Protein 5HWH (pdb70)

Nearest PDB structures (foldseek):
  5hwg-assembly1_A  TM=1.005E+00  e=6.366E-34  Microbacterium hydrocarbonoxydans
  5ha8-assembly1_A-2  TM=1.005E+00  e=7.999E-34  Microbacterium hydrocarbonoxydans
  4h17-assembly1_B  TM=8.742E-01  e=1.151E-13  Pseudomonas putida KT2440
  2a67-assembly1_A  TM=8.941E-01  e=1.783E-12  Enterococcus faecalis V583
  3oqp-assembly1_B  TM=8.527E-01  e=1.999E-12  Paraburkholderia xenovorans LB400

Sequence (175 aa):
PRRTVVLAIDLQAGVTPGCFDEEGVLSRAAALVERARAGGVPVVWVHHDPVGVGTPEWELAAPLHRAEGEPLVRKNYRDSFADTTLRETLDELGATHLVITGAQSDFAVRTTMQRAAAEGYDVTLVSDAHTTVDTEWEGVRISGEQIVAHTNMYFSGLRYPGQEFVIATHDHVAL

InterPro domains:
  IPR000868 Isochorismatase-like domain [PF00857] (7-140)
  IPR036380 Isochorismatase-like superfamily [G3DSA:3.40.50.850] (1-160)
  IPR036380 Isochorismatase-like superfamily [SSF52499] (3-153)
  IPR050272 Isochorismatase-like hydrolase [PTHR43540] (3-139)

Solvent-accessible surface area: 8582 Å² total; per-residue (Å²): 172,130,102,20,0,0,0,1,0,7,1,0,39,40,24,1,79,67,8,80,65,52,150,17,6,10,60,60,0,22,43,0,2,100,89,0,77,96,46,63,17,24,2,0,2,1,3,38,22,79,41,22,82,75,52,100,85,27,92,31,6,84,74,8,135,126,38,184,77,16,41,47,2,118,2,80,132,134,19,0,15,31,137,30,76,0,97,125,23,0,84,92,36,41,13,53,8,0,0,0,0,0,0,38,0,25,74,5,0,136,47,0,3,69,84,0,0,66,66,39,13,28,0,4,0,0,19,35,0,2,1,0,52,104,62,106,204,160,79,103,203,70,35,0,97,101,13,17,60,109,13,28,112,78,0,53,48,24,160,83,131,90,42,89,16,58,54,18,45,31,80,144,7,84,54

B-factor: mean 22.91, std 8.87, range [9.97, 62.48]

Structure (mmCIF, N/CA/C/O backbone):
data_5HWH
#
_entry.id   5HWH
#
_cell.length_a   69.427
_cell.length_b   69.427
_cell.length_c   87.159
_cell.angle_alpha   90.00
_cell.angle_beta   90.00
_cell.angle_gamma   120.00
#
_symmetry.space_group_name_H-M   'P 31 2 1'
#
loop_
_entity.id
_entity.type
_entity.pdbx_description
1 polymer Isochorismatase
2 non-polymer (1~{S},4~{R})-3-azabicyclo[2.2.1]hept-5-en-2-one
3 water water
#
loop_
_atom_site.group_PDB
_atom_site.id
_atom_site.type_symbol
_atom_site.label_atom_id
_atom_site.label_alt_id
_atom_site.label_comp_id
_atom_site.label_asym_id
_atom_site.label_entity_id
_atom_site.label_seq_id
_atom_site.pdbx_PDB_ins_code
_atom_site.Cartn_x
_atom_site.Cartn_y
_atom_site.Cartn_z
_atom_site.occupancy
_atom_site.B_iso_or_equiv
_atom_site.auth_seq_id
_atom_site.auth_comp_id
_atom_site.auth_asym_id
_atom_site.auth_atom_id
_atom_site.pdbx_PDB_model_num
ATOM 1 N N . PRO A 1 13 ? -6.397 13.765 17.190 1.00 61.59 4 PRO A N 1
ATOM 2 C CA . PRO A 1 13 ? -5.766 14.503 18.289 1.00 58.59 4 PRO A CA 1
ATOM 3 C C . PRO A 1 13 ? -4.325 14.888 17.969 1.00 53.23 4 PRO A C 1
ATOM 4 O O . PRO A 1 13 ? -3.483 14.002 17.787 1.00 54.05 4 PRO A O 1
ATOM 8 N N . ARG A 1 14 ? -4.051 16.186 17.899 1.00 47.80 5 ARG A N 1
ATOM 9 C CA . ARG A 1 14 ? -2.702 16.670 17.631 1.00 42.48 5 ARG A CA 1
ATOM 10 C C . ARG A 1 14 ? -1.718 16.254 18.717 1.00 41.51 5 ARG A C 1
ATOM 11 O O . ARG A 1 14 ? -1.939 16.534 19.897 1.00 43.56 5 ARG A O 1
ATOM 19 N N . ARG A 1 15 ? -0.637 15.582 18.325 1.00 31.97 6 ARG A N 1
ATOM 20 C CA . ARG A 1 15 ? 0.497 15.446 19.225 1.00 30.73 6 ARG A CA 1
ATOM 21 C C . ARG A 1 15 ? 1.721 16.136 18.643 1.00 29.80 6 ARG A C 1
ATOM 22 O O . ARG A 1 15 ? 2.166 15.813 17.541 1.00 26.59 6 ARG A O 1
ATOM 30 N N . THR A 1 16 ? 2.247 17.081 19.410 1.00 26.05 7 THR A N 1
ATOM 31 C CA . THR A 1 16 ? 3.437 17.836 19.040 1.00 25.23 7 THR A CA 1
ATOM 32 C C . THR A 1 16 ? 4.722 17.155 19.493 1.00 25.86 7 THR A C 1
ATOM 33 O O . THR A 1 16 ? 4.815 16.661 20.620 1.00 25.07 7 THR A O 1
ATOM 37 N N . VAL A 1 17 ? 5.707 17.134 18.597 1.00 21.45 8 VAL A N 1
ATOM 38 C CA . VAL A 1 17 ? 7.053 16.666 18.903 1.00 20.59 8 VAL A CA 1
ATOM 39 C C . VAL A 1 17 ? 8.046 17.743 18.474 1.00 21.15 8 VAL A C 1
ATOM 40 O O . VAL A 1 17 ? 7.901 18.328 17.403 1.00 21.00 8 VAL A O 1
ATOM 44 N N . VAL A 1 18 ? 9.029 18.022 19.317 1.00 17.79 9 VAL A N 1
ATOM 45 C CA . VAL A 1 18 ? 10.102 18.924 18.945 1.00 18.47 9 VAL A CA 1
ATOM 46 C C . VAL A 1 18 ? 11.181 18.108 18.254 1.00 20.81 9 VAL A C 1
ATOM 47 O O . VAL A 1 18 ? 11.628 17.080 18.769 1.00 20.16 9 VAL A O 1
ATOM 51 N N . LEU A 1 19 ? 11.587 18.558 17.074 1.00 16.62 10 LEU A N 1
ATOM 52 C CA . LEU A 1 19 ? 12.574 17.836 16.286 1.00 17.27 10 LEU A CA 1
ATOM 53 C C . LEU A 1 19 ? 13.816 18.706 16.183 1.00 17.98 10 LEU A C 1
ATOM 54 O O . LEU A 1 19 ? 13.783 19.776 15.576 1.00 16.21 10 LEU A O 1
ATOM 59 N N . ALA A 1 20 ? 14.897 18.259 16.807 1.00 15.76 11 ALA A N 1
ATOM 60 C CA . ALA A 1 20 ? 16.106 19.061 16.916 1.00 16.17 11 ALA A CA 1
ATOM 61 C C . ALA A 1 20 ? 17.161 18.477 15.997 1.00 16.82 11 ALA A C 1
ATOM 62 O O . ALA A 1 20 ? 17.644 17.386 16.243 1.00 16.66 11 ALA A O 1
ATOM 64 N N . ILE A 1 21 ? 17.506 19.204 14.936 1.00 15.42 12 ILE A N 1
ATOM 65 C CA . ILE A 1 21 ? 18.294 18.648 13.831 1.00 14.15 12 ILE A CA 1
ATOM 66 C C . ILE A 1 21 ? 19.738 19.134 13.794 1.00 15.09 12 ILE A C 1
ATOM 67 O O . ILE A 1 21 ? 19.998 20.337 13.742 1.00 14.73 12 ILE A O 1
ATOM 72 N N . ASP A 1 22 ? 20.670 18.179 13.831 1.00 15.59 13 ASP A N 1
ATOM 73 C CA . ASP A 1 22 ? 22.094 18.416 13.592 1.00 15.88 13 ASP A CA 1
ATOM 74 C C . ASP A 1 22 ? 22.693 19.571 14.394 1.00 15.08 13 ASP A C 1
ATOM 75 O O . ASP A 1 22 ? 23.532 20.310 13.883 1.00 14.75 13 ASP A O 1
ATOM 80 N N . LEU A 1 23 ? 22.297 19.705 15.661 1.00 15.71 14 LEU A N 1
ATOM 81 C CA . LEU A 1 23 ? 22.872 20.750 16.509 1.00 15.61 14 LEU A CA 1
ATOM 82 C C . LEU A 1 23 ? 24.158 20.219 17.134 1.00 16.74 14 LEU A C 1
ATOM 83 O O . LEU A 1 23 ? 24.282 20.089 18.360 1.00 17.60 14 LEU A O 1
ATOM 88 N N . GLN A 1 24 ? 25.116 19.922 16.261 1.00 14.76 15 GLN A N 1
ATOM 89 C CA . GLN A 1 24 ? 26.312 19.176 16.638 1.00 16.19 15 GLN A CA 1
ATOM 90 C C . GLN A 1 24 ? 27.514 20.086 16.728 1.00 15.70 15 GLN A C 1
ATOM 91 O O . GLN A 1 24 ? 27.583 21.128 16.071 1.00 17.47 15 GLN A O 1
ATOM 97 N N . ALA A 1 25 ? 28.472 19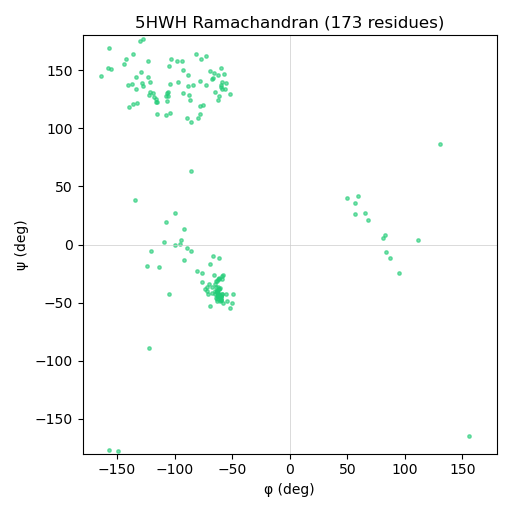.677 17.551 1.00 16.46 16 ALA A N 1
ATOM 98 C CA . ALA A 1 25 ? 29.629 20.489 17.859 1.00 17.83 16 ALA A CA 1
ATOM 99 C C . ALA A 1 25 ? 30.459 20.792 16.622 1.00 18.95 16 ALA A C 1
ATOM 100 O O . ALA A 1 25 ? 31.116 21.827 16.547 1.00 22.08 16 ALA A O 1
ATOM 102 N N . GLY A 1 26 ? 30.420 19.892 15.646 1.00 18.41 17 GLY A N 1
ATOM 103 C CA . GLY A 1 26 ? 31.148 20.096 14.406 1.00 18.83 17 GLY A CA 1
ATOM 104 C C . GLY A 1 26 ? 30.363 20.835 13.334 1.00 21.60 17 GLY A C 1
ATOM 105 O O . GLY A 1 26 ? 30.895 21.122 12.258 1.00 22.69 17 GLY A O 1
ATOM 106 N N . VAL A 1 27 ? 29.102 21.146 13.616 1.00 17.04 18 VAL A N 1
ATOM 107 C CA . VAL A 1 27 ? 28.241 21.780 12.615 1.00 15.93 18 VAL A CA 1
ATOM 108 C C . VAL A 1 27 ? 28.019 23.269 12.891 1.00 19.90 18 VAL A C 1
ATOM 109 O O . VAL A 1 27 ? 28.063 24.096 11.972 1.00 19.95 18 VAL A O 1
ATOM 113 N N . THR A 1 28 ? 27.792 23.624 14.150 1.00 17.56 19 THR A N 1
ATOM 114 C CA . THR A 1 28 ? 27.336 24.978 14.460 1.00 16.87 19 THR A CA 1
ATOM 115 C C . THR A 1 28 ? 28.442 26.046 14.503 1.00 19.23 19 THR A C 1
ATOM 116 O O . THR A 1 28 ? 28.149 27.227 14.319 1.00 18.88 19 THR A O 1
ATOM 120 N N . PRO A 1 29 ? 29.713 25.657 14.725 1.00 19.89 20 PRO A N 1
ATOM 121 C CA . PRO A 1 29 ? 30.714 26.734 14.779 1.00 21.59 20 PRO A CA 1
ATOM 122 C C . PRO A 1 29 ? 30.800 27.543 13.493 1.00 22.56 20 PRO A C 1
ATOM 123 O O . PRO A 1 29 ? 30.794 26.985 12.396 1.00 21.78 20 PRO A O 1
ATOM 127 N N . GLY A 1 30 ? 30.858 28.862 13.639 1.00 19.17 21 GLY A N 1
ATOM 128 C CA . GLY A 1 30 ? 30.927 29.741 12.491 1.00 22.06 21 GLY A CA 1
ATOM 129 C C . GLY A 1 30 ? 29.564 30.122 11.936 1.00 20.68 21 GLY A C 1
ATOM 130 O O . GLY A 1 30 ? 29.471 31.019 11.098 1.00 21.30 21 GLY A O 1
ATOM 131 N N . CYS A 1 31 ? 28.512 29.443 12.386 1.00 17.77 22 CYS A N 1
ATOM 132 C CA . CYS A 1 31 ? 27.154 29.789 11.961 1.00 17.00 22 CYS A CA 1
ATOM 133 C C . CYS A 1 31 ? 26.741 31.161 12.469 1.00 20.46 22 CYS A C 1
ATOM 134 O O . CYS A 1 31 ? 27.165 31.589 13.544 1.00 17.92 22 CYS A O 1
ATOM 137 N N . PHE A 1 32 ? 25.913 31.849 11.684 1.00 17.60 23 PHE A N 1
ATOM 138 C CA . PHE A 1 32 ? 25.346 33.128 12.101 1.00 18.03 23 PHE A CA 1
ATOM 139 C C . PHE A 1 32 ? 24.676 33.077 13.475 1.00 19.48 23 PHE A C 1
ATOM 140 O O . PHE A 1 32 ? 23.830 32.214 13.723 1.00 17.15 23 PHE A O 1
ATOM 148 N N . ASP A 1 33 ? 25.036 34.011 14.360 1.00 18.11 24 ASP A N 1
ATOM 149 C CA . ASP A 1 33 ? 24.339 34.142 15.643 1.00 19.04 24 ASP A CA 1
ATOM 150 C C . ASP A 1 33 ? 24.385 32.822 16.428 1.00 17.93 24 ASP A C 1
ATOM 151 O O . ASP A 1 33 ? 23.444 32.462 17.112 1.00 18.96 24 ASP A O 1
ATOM 156 N N . GLU A 1 34 ? 25.493 32.108 16.307 1.00 19.58 25 GLU A N 1
ATOM 157 C CA . GLU A 1 34 ? 25.613 30.759 16.858 1.00 19.73 25 GLU A CA 1
ATOM 158 C C . GLU A 1 34 ? 25.227 30.636 18.336 1.00 18.65 25 GLU A C 1
ATOM 159 O O . GLU A 1 34 ? 24.383 29.807 18.700 1.00 17.93 25 GLU A O 1
ATOM 165 N N . GLU A 1 35 ? 25.853 31.448 19.186 1.00 21.55 26 GLU A N 1
ATOM 166 C CA . GLU A 1 35 ? 25.601 31.352 20.621 1.00 24.57 26 GLU A CA 1
ATOM 167 C C . GLU A 1 35 ? 24.131 31.600 20.944 1.00 20.85 26 GLU A C 1
ATOM 168 O O . GLU A 1 35 ? 23.537 30.864 21.723 1.00 23.62 26 GLU A O 1
ATOM 174 N N . GLY A 1 36 ? 23.545 32.626 20.334 1.00 22.47 27 GLY A N 1
ATOM 175 C CA . GLY A 1 36 ? 22.147 32.947 20.567 1.00 19.32 27 GLY A CA 1
ATOM 176 C C . GLY A 1 36 ? 21.191 31.853 20.132 1.00 20.89 27 GLY A C 1
ATOM 177 O O . GLY A 1 36 ? 20.283 31.478 20.863 1.00 18.62 27 GLY A O 1
ATOM 178 N N . VAL A 1 37 ? 21.403 31.330 18.931 1.00 18.21 28 VAL A N 1
ATOM 179 C CA . VAL A 1 37 ? 20.590 30.241 18.415 1.00 16.93 28 VAL A CA 1
ATOM 180 C C . VAL A 1 37 ? 20.668 28.995 19.298 1.00 15.58 28 VAL A C 1
ATOM 181 O O . VAL A 1 37 ? 19.657 28.377 19.590 1.00 17.84 28 VAL A O 1
ATOM 185 N N . LEU A 1 38 ? 21.874 28.623 19.718 1.00 18.37 29 LEU A N 1
ATOM 186 C CA . LEU A 1 38 ? 22.040 27.463 20.593 1.00 19.43 29 LEU A CA 1
ATOM 187 C C . LEU A 1 38 ? 21.329 27.698 21.932 1.00 20.38 29 LEU A C 1
ATOM 188 O O . LEU A 1 38 ? 20.686 26.801 22.477 1.00 19.88 29 LEU A O 1
ATOM 193 N N . SER A 1 39 ? 21.435 28.921 22.433 1.00 19.60 30 SER A N 1
ATOM 194 C CA . SER A 1 39 ? 20.767 29.306 23.679 1.00 21.44 30 SER A CA 1
ATOM 195 C C . SER A 1 39 ? 19.238 29.194 23.583 1.00 20.81 30 SER A C 1
ATOM 196 O O . SER A 1 39 ? 18.568 28.714 24.500 1.00 21.78 30 SER A O 1
ATOM 199 N N . ARG A 1 40 ? 18.678 29.638 22.465 1.00 20.89 31 ARG A N 1
ATOM 200 C CA . ARG A 1 40 ? 17.230 29.615 22.314 1.00 19.21 31 ARG A CA 1
ATOM 201 C C . ARG A 1 40 ? 16.731 28.201 22.017 1.00 18.32 31 ARG A C 1
ATOM 202 O O . ARG A 1 40 ? 15.638 27.826 22.431 1.00 19.27 31 ARG A O 1
ATOM 210 N N . ALA A 1 41 ? 17.541 27.407 21.316 1.00 19.24 32 ALA A N 1
ATOM 211 C CA . ALA A 1 41 ? 17.205 26.004 21.120 1.00 18.91 32 ALA A CA 1
ATOM 212 C C . ALA A 1 41 ? 17.140 25.295 22.475 1.00 17.35 32 ALA A C 1
ATOM 213 O O . ALA A 1 41 ? 16.238 24.500 22.732 1.00 18.74 32 ALA A O 1
ATOM 215 N N . ALA A 1 42 ? 18.118 25.582 23.326 1.00 18.99 33 ALA A N 1
ATOM 216 C CA . ALA A 1 42 ? 18.173 24.975 24.650 1.00 21.88 33 ALA A CA 1
ATOM 217 C C . ALA A 1 42 ? 16.937 25.353 25.455 1.00 21.28 33 ALA A C 1
ATOM 218 O O . ALA A 1 42 ? 16.340 24.511 26.121 1.00 22.88 33 ALA A O 1
ATOM 220 N N . ALA A 1 43 ? 16.561 26.627 25.383 1.00 22.69 34 ALA A N 1
ATOM 221 C CA . ALA A 1 43 ? 15.379 27.116 26.093 1.00 22.64 34 ALA A CA 1
ATOM 222 C C . ALA A 1 43 ? 14.114 26.425 25.597 1.00 26.90 34 ALA A C 1
ATOM 223 O O . ALA A 1 43 ? 13.232 26.063 26.390 1.00 24.60 34 ALA A O 1
ATOM 225 N N . LEU A 1 44 ? 14.027 26.246 24.280 1.00 22.72 35 LEU A N 1
ATOM 226 C CA . LEU A 1 44 ? 12.904 25.548 23.671 1.00 20.21 35 LEU A CA 1
ATOM 227 C C . LEU A 1 44 ? 12.786 24.122 24.198 1.00 22.60 35 LEU A C 1
ATOM 228 O O . LEU A 1 44 ? 11.698 23.661 24.547 1.00 21.88 35 LEU A O 1
ATOM 233 N N . VAL A 1 45 ? 13.907 23.410 24.216 1.00 21.60 36 VAL A N 1
ATOM 234 C CA . VAL A 1 45 ? 13.905 22.033 24.678 1.00 21.78 36 VAL A CA 1
ATOM 235 C C . VAL A 1 45 ? 13.496 21.968 26.160 1.00 22.04 36 VAL A C 1
ATOM 236 O O . VAL A 1 45 ? 12.742 21.081 26.549 1.00 24.39 36 VAL A O 1
ATOM 240 N N . GLU A 1 46 ? 13.973 22.915 26.967 1.00 22.64 37 GLU A N 1
ATOM 241 C CA . GLU A 1 46 ? 13.563 22.981 28.377 1.00 27.47 37 GLU A CA 1
ATOM 242 C C . GLU A 1 46 ? 12.056 23.163 28.504 1.00 28.96 37 GLU A C 1
ATOM 243 O O . GLU A 1 46 ? 11.404 22.461 29.281 1.00 29.04 37 GLU A O 1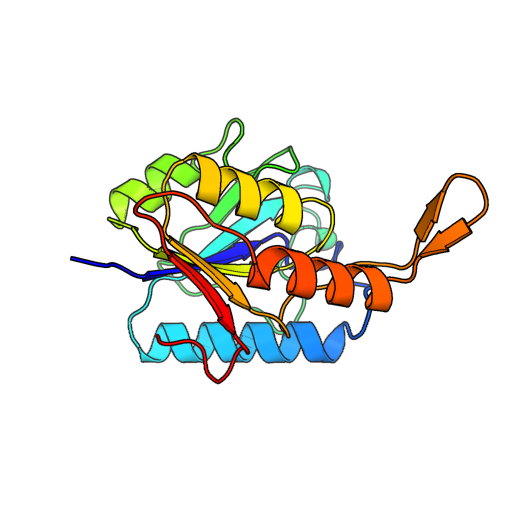
ATOM 249 N N . ARG A 1 47 ? 11.504 24.091 27.726 1.00 27.58 38 ARG A N 1
ATOM 250 C CA . ARG A 1 47 ? 10.062 24.332 27.731 1.00 27.14 38 ARG A CA 1
ATOM 251 C C . ARG A 1 47 ? 9.266 23.117 27.282 1.00 28.45 38 ARG A C 1
ATOM 252 O O . ARG A 1 47 ? 8.173 22.858 27.794 1.00 27.25 38 ARG A O 1
ATOM 260 N N . ALA A 1 48 ? 9.798 22.378 26.311 1.00 24.20 39 ALA A N 1
ATOM 261 C CA . ALA A 1 48 ? 9.135 21.167 25.844 1.00 25.65 39 ALA A CA 1
ATOM 262 C C . ALA A 1 48 ? 9.105 20.122 26.956 1.00 27.44 39 ALA A C 1
ATOM 263 O O . ALA A 1 48 ? 8.095 19.447 27.173 1.00 29.48 39 ALA A O 1
ATOM 265 N N . ARG A 1 49 ? 10.226 19.992 27.652 1.00 27.30 40 ARG A N 1
ATOM 266 C CA . ARG A 1 49 ? 10.337 19.034 28.741 1.00 28.07 40 ARG A CA 1
ATOM 267 C C . ARG A 1 49 ? 9.347 19.367 29.850 1.00 31.41 40 ARG A C 1
ATOM 268 O O . ARG A 1 49 ? 8.662 18.482 30.362 1.00 32.59 40 ARG A O 1
ATOM 276 N N . ALA A 1 50 ? 9.257 20.648 30.193 1.00 31.40 41 ALA A N 1
ATOM 277 C CA . ALA A 1 50 ? 8.310 21.112 31.206 1.00 29.17 41 ALA A CA 1
ATOM 278 C C . ALA A 1 50 ? 6.856 20.859 30.800 1.00 34.19 41 ALA A C 1
ATOM 279 O O . ALA A 1 50 ? 5.992 20.652 31.656 1.00 34.04 41 ALA A O 1
ATOM 281 N N . GLY A 1 51 ? 6.585 20.863 29.497 1.00 29.18 42 GLY A N 1
ATOM 282 C CA . GLY A 1 51 ? 5.234 20.670 29.002 1.00 31.36 42 GLY A CA 1
ATOM 283 C C . GLY A 1 51 ? 4.892 19.236 28.643 1.00 29.34 42 GLY A C 1
ATOM 284 O O . GLY A 1 51 ? 3.805 18.959 28.144 1.00 32.01 42 GLY A O 1
ATOM 285 N N . GLY A 1 52 ? 5.817 18.315 28.884 1.00 29.96 43 GLY A N 1
ATOM 286 C CA . GLY A 1 52 ? 5.588 16.926 28.527 1.00 30.64 43 GLY A CA 1
ATOM 287 C C . GLY A 1 52 ? 5.544 16.692 27.026 1.00 31.54 43 GLY A C 1
ATOM 288 O O . GLY A 1 52 ? 4.989 15.701 26.561 1.00 33.37 43 GLY A O 1
ATOM 289 N N . VAL A 1 53 ? 6.126 17.620 26.268 1.00 33.15 44 VAL A N 1
ATOM 290 C CA . VAL A 1 53 ? 6.266 17.473 24.817 1.00 28.81 44 VAL A CA 1
ATOM 291 C C . VAL A 1 53 ? 7.550 16.701 24.496 1.00 24.33 44 VAL A C 1
ATOM 292 O O . VAL A 1 53 ? 8.630 17.103 24.922 1.00 24.71 44 VAL A O 1
ATOM 296 N N . PRO A 1 54 ? 7.433 15.590 23.752 1.00 23.95 45 PRO A N 1
ATOM 297 C CA . PRO A 1 54 ? 8.599 14.773 23.403 1.00 24.02 45 PRO A CA 1
ATOM 298 C C . PRO A 1 54 ? 9.609 15.535 22.551 1.00 25.77 45 PRO A C 1
ATOM 299 O O . PRO A 1 54 ? 9.209 16.373 21.733 1.00 21.52 45 PRO A O 1
ATOM 303 N N . VAL A 1 55 ? 10.889 15.242 22.753 1.00 21.22 46 VAL A N 1
ATOM 304 C CA . VAL A 1 55 ? 11.967 15.833 21.971 1.00 22.28 46 VAL A CA 1
ATOM 305 C C . VAL A 1 55 ? 12.697 14.717 21.230 1.00 23.13 46 VAL A C 1
ATOM 306 O O . VAL A 1 55 ? 13.110 13.728 21.841 1.00 23.67 46 VAL A O 1
ATOM 310 N N . VAL A 1 56 ? 12.844 14.858 19.915 1.00 19.78 47 VAL A N 1
ATOM 311 C CA . VAL A 1 56 ? 13.582 13.879 19.123 1.00 18.60 47 VAL A CA 1
ATOM 312 C C . VAL A 1 56 ? 14.819 14.533 18.520 1.00 20.72 47 VAL A C 1
ATOM 313 O O . VAL A 1 56 ? 14.713 15.569 17.868 1.00 18.86 47 VAL A O 1
ATOM 317 N N . TRP A 1 57 ? 15.988 13.945 18.767 1.00 18.79 48 TRP A N 1
ATOM 318 C CA . TRP A 1 57 ? 17.251 14.485 18.268 1.00 18.23 48 TRP A CA 1
ATOM 319 C C . TRP A 1 57 ? 17.655 13.778 16.987 1.00 17.53 48 TRP A C 1
ATOM 320 O O . TRP A 1 57 ? 17.482 12.571 16.857 1.00 20.53 48 TRP A O 1
ATOM 331 N N . VAL A 1 58 ? 18.168 14.545 16.033 1.00 16.36 49 VAL A N 1
ATOM 332 C CA . VAL A 1 58 ? 18.693 13.986 14.798 1.00 16.23 49 VAL A CA 1
ATOM 333 C C . VAL A 1 58 ? 20.165 14.359 14.725 1.00 16.32 49 VAL A C 1
ATOM 334 O O . VAL A 1 58 ? 20.516 15.523 14.932 1.00 16.10 49 VAL A O 1
ATOM 338 N N . HIS A 1 59 ? 21.029 13.375 14.467 1.00 16.23 50 HIS A N 1
ATOM 339 C CA . HIS A 1 59 ? 22.461 13.628 14.309 1.00 14.82 50 HIS A CA 1
ATOM 340 C C . HIS A 1 59 ? 22.919 13.162 12.932 1.00 15.13 50 HIS A C 1
ATOM 341 O O . HIS A 1 59 ? 22.487 12.112 12.454 1.00 16.42 50 HIS A O 1
ATOM 348 N N . HIS A 1 60 ? 23.794 13.949 12.310 1.00 15.32 51 HIS A N 1
ATOM 349 C CA . HIS A 1 60 ? 24.359 13.645 10.994 1.00 15.34 51 HIS A CA 1
ATOM 350 C C . HIS A 1 60 ? 25.638 12.820 11.171 1.00 15.79 51 HIS A C 1
ATOM 351 O O . HIS A 1 60 ? 26.652 13.343 11.626 1.00 15.34 51 HIS A O 1
ATOM 358 N N . ASP A 1 61 ? 25.576 11.535 10.823 1.00 18.72 52 ASP A N 1
ATOM 359 C CA . ASP A 1 61 ? 26.722 10.642 11.018 1.00 19.84 52 ASP A CA 1
ATOM 360 C C . ASP A 1 61 ? 27.971 11.071 10.249 1.00 18.80 52 ASP A C 1
ATOM 361 O O . ASP A 1 61 ? 29.084 10.931 10.767 1.00 18.77 52 ASP A O 1
ATOM 366 N N . PRO A 1 62 ? 27.815 11.604 9.019 1.00 18.44 53 PRO A N 1
ATOM 367 C CA . PRO A 1 62 ? 29.034 12.024 8.306 1.00 17.94 53 PRO A CA 1
ATOM 368 C C . PRO A 1 62 ? 29.852 13.119 8.983 1.00 19.69 53 PRO A C 1
ATOM 369 O O . PRO A 1 62 ? 30.983 13.359 8.572 1.00 17.92 53 PRO A O 1
ATOM 373 N N . VAL A 1 63 ? 29.310 13.774 10.005 1.00 15.57 54 VAL A N 1
ATOM 374 C CA . VAL A 1 63 ? 30.126 14.699 10.791 1.00 16.09 54 VAL A CA 1
ATOM 375 C C . VAL A 1 63 ? 31.335 13.962 11.402 1.00 21.14 54 VAL A C 1
ATOM 376 O O . VAL A 1 63 ? 32.406 14.554 11.607 1.00 21.23 54 VAL A O 1
ATOM 380 N N . GLY A 1 64 ? 31.161 12.669 11.671 1.00 21.02 55 GLY A N 1
ATOM 381 C CA . GLY A 1 64 ? 32.252 11.825 12.154 1.00 18.45 55 GLY A CA 1
ATOM 382 C C . GLY A 1 64 ? 31.866 11.011 13.381 1.00 18.78 55 GLY A C 1
ATOM 383 O O . GLY A 1 64 ? 32.100 11.437 14.509 1.00 19.65 55 GLY A O 1
ATOM 384 N N . VAL A 1 65 ? 31.282 9.842 13.151 1.00 20.23 56 VAL A N 1
ATOM 385 C CA . VAL A 1 65 ? 30.795 8.996 14.234 1.00 20.80 56 VAL A CA 1
ATOM 386 C C . VAL A 1 65 ? 31.932 8.694 15.203 1.00 21.21 56 VAL A C 1
ATOM 387 O O . VAL A 1 65 ? 33.048 8.408 14.780 1.00 20.65 56 VAL A O 1
ATOM 391 N N . GLY A 1 66 ? 31.655 8.819 16.500 1.00 20.30 57 GLY A N 1
ATOM 392 C CA . GLY A 1 66 ? 32.648 8.557 17.532 1.00 19.92 57 GLY A CA 1
ATOM 393 C C . GLY A 1 66 ? 33.587 9.705 17.860 1.00 20.59 57 GLY A C 1
ATOM 394 O O . GLY A 1 66 ? 34.391 9.613 18.790 1.00 17.87 57 GLY A O 1
ATOM 395 N N . THR A 1 67 ? 33.509 10.796 17.100 1.00 18.61 58 THR A N 1
ATOM 396 C CA . THR A 1 67 ? 34.345 11.953 17.381 1.00 18.06 58 THR A CA 1
ATOM 397 C C . THR A 1 67 ? 33.562 12.989 18.178 1.00 16.19 58 THR A C 1
ATOM 398 O O . THR A 1 67 ? 32.329 12.982 18.171 1.00 19.00 58 THR A O 1
ATOM 402 N N . PRO A 1 68 ? 34.273 13.866 18.886 1.00 17.45 59 PRO A N 1
ATOM 403 C CA . PRO A 1 68 ? 33.588 14.918 19.652 1.00 17.76 59 PRO A CA 1
ATOM 404 C C . PRO A 1 68 ? 32.734 15.815 18.758 1.00 20.50 59 PRO A C 1
ATOM 405 O O . PRO A 1 68 ? 31.745 16.374 19.231 1.00 20.13 59 PRO A O 1
ATOM 409 N N . GLU A 1 69 ? 33.103 15.939 17.487 1.00 20.38 60 GLU A N 1
ATOM 410 C CA . GLU A 1 69 ? 32.378 16.839 16.581 1.00 19.70 60 GLU A CA 1
ATOM 411 C C . GLU A 1 69 ? 30.953 16.352 16.342 1.00 20.39 60 GLU A C 1
ATOM 412 O O . GLU A 1 69 ? 30.045 17.144 16.048 1.00 19.14 60 GLU A O 1
ATOM 418 N N . TRP A 1 70 ? 30.747 15.047 16.475 1.00 16.12 61 TRP A N 1
ATOM 419 C CA . TRP A 1 70 ? 29.436 14.454 16.226 1.00 17.17 61 TRP A CA 1
ATOM 420 C C . TRP A 1 70 ? 28.461 14.722 17.375 1.00 17.11 61 TRP A C 1
ATOM 421 O O . TRP A 1 70 ? 27.247 14.704 17.174 1.00 16.58 61 TRP A O 1
ATOM 432 N N . GLU A 1 71 ? 28.994 14.963 18.574 1.00 16.00 62 GLU A N 1
ATOM 433 C CA . GLU A 1 71 ? 28.149 15.147 19.769 1.00 17.08 62 GLU A CA 1
ATOM 434 C C . G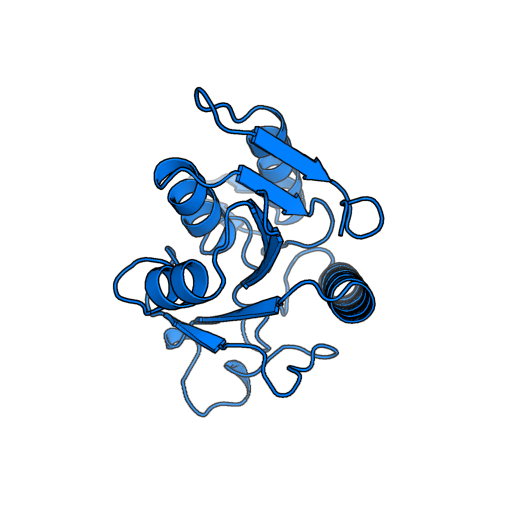LU A 1 71 ? 27.425 16.498 19.761 1.00 16.40 62 GLU A C 1
ATOM 435 O O . GLU A 1 71 ? 27.835 17.417 19.061 1.00 17.46 62 GLU A O 1
ATOM 441 N N . LEU A 1 72 ? 26.378 16.619 20.572 1.00 18.43 63 LEU A N 1
ATOM 442 C CA . LEU A 1 72 ? 25.637 17.890 20.657 1.00 18.61 63 LEU A CA 1
ATOM 443 C C . LEU A 1 72 ? 26.536 19.063 21.011 1.00 19.16 63 LEU A C 1
ATOM 444 O O . LEU A 1 72 ? 27.400 18.953 21.887 1.00 20.40 63 LEU A O 1
ATOM 449 N N . ALA A 1 73 ? 26.313 20.200 20.350 1.00 16.72 64 ALA A N 1
ATOM 450 C CA . ALA A 1 73 ? 27.001 21.432 20.690 1.00 18.68 64 ALA A CA 1
ATOM 451 C C . ALA A 1 73 ? 26.554 21.914 22.068 1.00 20.51 64 ALA A C 1
ATOM 452 O O . ALA A 1 73 ? 25.382 21.777 22.430 1.00 22.17 64 ALA A O 1
ATOM 454 N N . ALA A 1 74 ? 27.487 22.466 22.838 1.00 23.29 65 ALA A N 1
ATOM 455 C CA . ALA A 1 74 ? 27.147 23.044 24.139 1.00 26.05 65 ALA A CA 1
ATOM 456 C C . ALA A 1 74 ? 26.266 24.272 23.938 1.00 26.82 65 ALA A C 1
ATOM 457 O O . ALA A 1 74 ? 26.494 25.047 23.010 1.00 25.49 65 ALA A O 1
ATOM 459 N N . PRO A 1 75 ? 25.283 24.489 24.829 1.00 26.79 66 PRO A N 1
ATOM 460 C CA . PRO A 1 75 ? 25.010 23.793 26.091 1.00 24.79 66 PRO A CA 1
ATOM 461 C C . PRO A 1 75 ? 23.920 22.738 26.022 1.00 26.57 66 PRO A C 1
ATOM 462 O O . PRO A 1 75 ? 23.278 22.489 27.042 1.00 30.27 66 PRO A O 1
ATOM 466 N N . LEU A 1 76 ? 23.695 22.135 24.860 1.00 23.35 67 LEU A N 1
ATOM 467 C CA . LEU A 1 76 ? 22.586 21.196 24.702 1.00 18.84 67 LEU A CA 1
ATOM 468 C C . LEU A 1 76 ? 22.907 19.830 25.304 1.00 25.75 67 LEU A C 1
ATOM 469 O O . LEU A 1 76 ? 24.028 19.345 25.188 1.00 26.31 67 LEU A O 1
ATOM 474 N N . HIS A 1 77 ? 21.917 19.219 25.945 1.00 25.47 68 HIS A N 1
ATOM 475 C CA . HIS A 1 77 ? 22.078 17.884 26.516 1.00 28.08 68 HIS A CA 1
ATOM 476 C C . HIS A 1 77 ? 20.820 17.067 26.294 1.00 25.67 68 HIS A C 1
ATOM 477 O O . HIS A 1 77 ? 19.708 17.560 26.448 1.00 29.63 68 HIS A O 1
ATOM 484 N N . ARG A 1 78 ? 21.006 15.810 25.919 1.00 24.37 69 ARG A N 1
ATOM 485 C CA . ARG A 1 78 ? 19.896 14.906 25.705 1.00 21.05 69 ARG A CA 1
ATOM 486 C C . ARG A 1 78 ? 19.466 14.282 27.024 1.00 26.51 69 ARG A C 1
ATOM 487 O O . ARG A 1 78 ? 20.313 13.891 27.831 1.00 27.76 69 ARG A O 1
ATOM 495 N N . ALA A 1 79 ? 18.159 14.201 27.248 1.00 25.93 70 ALA A N 1
ATOM 496 C CA . ALA A 1 79 ? 17.634 13.583 28.468 1.00 27.57 70 ALA A CA 1
ATOM 497 C C . ALA A 1 79 ? 17.32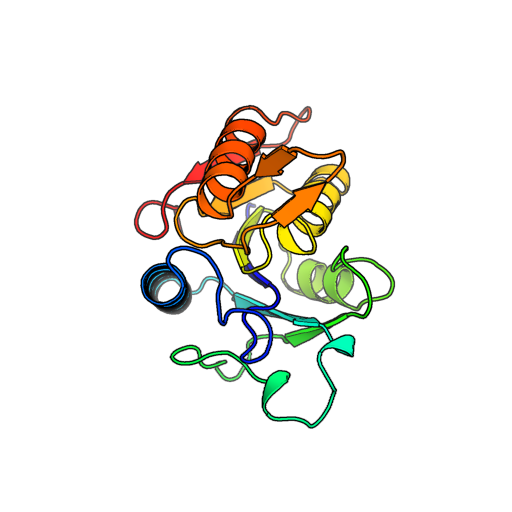0 12.112 28.228 1.00 29.43 70 ALA A C 1
ATOM 498 O O . ALA A 1 79 ? 17.126 11.686 27.092 1.00 26.81 70 ALA A O 1
ATOM 500 N N . GLU A 1 80 ? 17.281 11.329 29.301 1.00 33.56 71 GLU A N 1
ATOM 501 C CA . GLU A 1 80 ? 16.916 9.926 29.182 1.00 33.76 71 GLU A CA 1
ATOM 502 C C . GLU A 1 80 ? 15.517 9.832 28.573 1.00 31.50 71 GLU A C 1
ATOM 503 O O . GLU A 1 80 ? 14.641 10.637 28.882 1.00 35.96 71 GLU A O 1
ATOM 509 N N . GLY A 1 81 ? 15.315 8.875 27.680 1.00 35.05 72 GLY A N 1
ATOM 510 C CA . GLY A 1 81 ? 14.009 8.705 27.072 1.00 35.97 72 GLY A CA 1
ATOM 511 C C . GLY A 1 81 ? 13.830 9.400 25.732 1.00 34.91 72 GLY A C 1
ATOM 512 O O . GLY A 1 81 ? 12.993 8.989 24.930 1.00 38.13 72 GLY A O 1
ATOM 513 N N . GLU A 1 82 ? 14.611 10.445 25.484 1.00 29.76 73 GLU A N 1
ATOM 514 C CA . GLU A 1 82 ? 14.521 11.184 24.218 1.00 28.17 73 GLU A CA 1
ATOM 515 C C . GLU A 1 82 ? 15.222 10.428 23.089 1.00 25.70 73 GLU A C 1
ATOM 516 O O . GLU A 1 82 ? 16.429 10.183 23.160 1.00 26.81 73 GLU A O 1
ATOM 522 N N . PRO A 1 83 ? 14.461 10.051 22.042 1.00 25.51 74 PRO A N 1
ATOM 523 C CA . PRO A 1 83 ? 15.015 9.321 20.901 1.00 21.59 74 PRO A CA 1
ATOM 524 C C . PRO A 1 83 ? 16.125 10.109 20.203 1.00 24.81 74 PRO A C 1
ATOM 525 O O . PRO A 1 83 ? 16.157 11.344 20.249 1.00 19.37 74 PRO A O 1
ATOM 529 N N . LEU A 1 84 ? 17.049 9.384 19.589 1.00 22.13 75 LEU A N 1
ATOM 530 C CA . LEU A 1 84 ? 18.076 10.014 18.770 1.00 22.00 75 LEU A CA 1
ATOM 531 C C . LEU A 1 84 ? 18.146 9.245 17.456 1.00 21.90 75 LEU A C 1
ATOM 532 O O . LEU A 1 84 ? 18.362 8.033 17.447 1.00 23.77 75 LEU A O 1
ATOM 537 N N . VAL A 1 85 ? 17.937 9.955 16.349 1.00 19.84 76 VAL A N 1
ATOM 538 C CA . VAL A 1 85 ? 17.912 9.356 15.017 1.00 18.93 76 VAL A CA 1
ATOM 539 C C . VAL A 1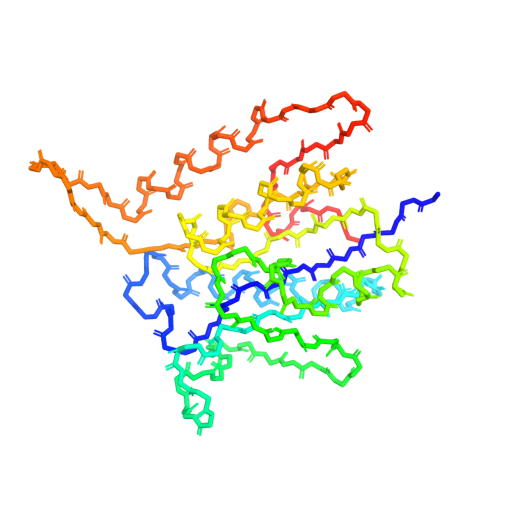 85 ? 19.187 9.729 14.271 1.00 20.98 76 VAL A C 1
ATOM 540 O O . VAL A 1 85 ? 19.563 10.899 14.222 1.00 20.08 76 VAL A O 1
ATOM 544 N N . ARG A 1 86 ? 19.860 8.738 13.698 1.00 19.19 77 ARG A N 1
ATOM 545 C CA . ARG A 1 86 ? 21.106 8.997 12.995 1.00 19.02 77 ARG A CA 1
ATOM 546 C C . ARG A 1 86 ? 20.870 8.945 11.488 1.00 17.52 77 ARG A C 1
ATOM 547 O O . ARG A 1 86 ? 20.143 8.083 10.994 1.00 20.14 77 ARG A O 1
ATOM 555 N N . LYS A 1 87 ? 21.472 9.879 10.757 1.00 17.53 78 LYS A N 1
ATOM 556 C CA . LYS A 1 87 ? 21.209 9.981 9.325 1.00 16.67 78 LYS A CA 1
ATOM 557 C C . LYS A 1 87 ? 22.478 10.197 8.534 1.00 16.80 78 LYS A C 1
ATOM 558 O O . LYS A 1 87 ? 23.493 10.585 9.088 1.00 19.14 78 LYS A O 1
ATOM 564 N N . ASN A 1 88 ? 22.404 9.975 7.225 1.00 16.16 79 ASN A N 1
ATOM 565 C CA . ASN A 1 88 ? 23.570 10.172 6.370 1.00 16.80 79 ASN A CA 1
ATOM 566 C C . ASN A 1 88 ? 23.356 11.204 5.268 1.00 18.10 79 ASN A C 1
ATOM 567 O O . ASN A 1 88 ? 24.293 11.547 4.539 1.00 16.87 79 ASN A O 1
ATOM 572 N N . TYR A 1 89 ? 22.126 11.694 5.152 1.00 15.38 80 TYR A N 1
ATOM 573 C CA . TYR A 1 89 ? 21.793 12.673 4.108 1.00 17.23 80 TYR A CA 1
ATOM 574 C C . TYR A 1 89 ? 21.116 13.912 4.699 1.00 15.86 80 TYR A C 1
ATOM 575 O O . TYR A 1 89 ? 20.862 13.963 5.900 1.00 15.47 80 TYR A O 1
ATOM 584 N N . ARG A 1 90 ? 20.824 14.901 3.858 1.00 15.02 81 ARG A N 1
ATOM 585 C CA . ARG A 1 90 ? 20.164 16.124 4.341 1.00 14.88 81 ARG A CA 1
ATOM 586 C C . ARG A 1 90 ? 18.757 15.854 4.859 1.00 16.55 81 ARG A C 1
ATOM 587 O O . ARG A 1 90 ? 18.330 16.436 5.855 1.00 14.77 81 ARG A O 1
ATOM 595 N N . ASP A 1 91 ? 18.034 14.983 4.160 1.00 12.65 82 ASP A N 1
ATOM 596 C CA . ASP A 1 91 ? 16.664 14.640 4.515 1.00 14.64 82 ASP A CA 1
ATOM 597 C C . ASP A 1 91 ? 16.685 13.670 5.694 1.00 17.26 82 ASP A C 1
ATOM 598 O O . ASP A 1 91 ? 17.126 12.533 5.541 1.00 17.29 82 ASP A O 1
ATOM 603 N N . SER A 1 92 ? 16.211 14.105 6.860 1.00 15.62 83 SER A N 1
ATOM 604 C CA . SER A 1 92 ? 16.256 13.253 8.065 1.00 16.21 83 SER A CA 1
ATOM 605 C C . SER A 1 92 ? 15.350 12.020 7.974 1.00 17.52 83 SER A C 1
ATOM 606 O O . SER A 1 92 ? 15.417 11.143 8.839 1.00 19.45 83 SER A O 1
ATOM 609 N N . PHE A 1 93 ? 14.504 11.953 6.950 1.00 17.53 84 PHE A N 1
ATOM 610 C CA . PHE A 1 93 ? 13.663 10.776 6.724 1.00 19.08 84 PHE A CA 1
ATOM 611 C C . PHE A 1 93 ? 14.314 9.745 5.783 1.00 20.94 84 PHE A C 1
ATOM 612 O O . PHE A 1 93 ? 13.836 8.617 5.666 1.00 23.09 84 PHE A O 1
ATOM 620 N N . ALA A 1 94 ? 15.381 10.133 5.092 1.00 16.58 85 ALA A N 1
ATOM 621 C CA . ALA A 1 94 ? 15.937 9.289 4.043 1.00 17.50 85 ALA A CA 1
ATOM 622 C C . ALA A 1 94 ? 16.806 8.173 4.623 1.00 20.13 85 ALA A C 1
ATOM 623 O O . ALA A 1 94 ? 17.901 8.425 5.132 1.00 19.80 85 ALA A O 1
ATOM 625 N N . ASP A 1 95 ? 16.302 6.941 4.544 1.00 22.30 86 ASP A N 1
ATOM 626 C CA . ASP A 1 95 ? 17.022 5.776 5.061 1.00 23.91 86 ASP A CA 1
ATOM 627 C C . ASP A 1 95 ? 17.309 5.900 6.556 1.00 23.87 86 ASP A C 1
ATOM 628 O O . ASP A 1 95 ? 18.395 5.557 7.026 1.00 23.49 86 ASP A O 1
ATOM 633 N N . THR A 1 96 ? 16.332 6.390 7.307 1.00 21.91 87 THR A N 1
ATOM 634 C CA . THR A 1 96 ? 16.463 6.502 8.755 1.00 19.96 87 THR A CA 1
ATOM 635 C C . THR A 1 96 ? 15.273 5.905 9.484 1.00 21.58 87 THR A C 1
ATOM 636 O O . THR A 1 96 ? 14.279 5.525 8.873 1.00 25.41 87 THR A O 1
ATOM 640 N N . THR A 1 97 ? 15.373 5.892 10.807 1.00 22.44 88 THR A N 1
ATOM 641 C CA . THR A 1 97 ? 14.304 5.438 11.681 1.00 25.23 88 THR A CA 1
ATOM 642 C C . THR A 1 97 ? 13.392 6.592 12.109 1.00 26.72 88 THR A C 1
ATOM 643 O O . THR A 1 97 ? 12.596 6.448 13.037 1.00 25.74 88 THR A O 1
ATOM 647 N N . LEU A 1 98 ? 13.508 7.745 11.455 1.00 23.21 89 LEU A N 1
ATOM 648 C CA . LEU A 1 98 ? 12.760 8.907 11.920 1.00 22.31 89 LEU A CA 1
ATOM 649 C C . LEU A 1 98 ? 11.258 8.668 11.830 1.00 20.46 89 LEU A C 1
ATOM 650 O O . LEU A 1 98 ? 10.536 8.915 12.793 1.00 22.74 89 LEU A O 1
ATOM 655 N N . ARG A 1 99 ? 10.781 8.190 10.684 1.00 21.35 90 ARG A N 1
ATOM 656 C CA . ARG A 1 99 ? 9.340 8.007 10.512 1.00 23.49 90 ARG A CA 1
ATOM 657 C C . ARG A 1 99 ? 8.795 6.999 11.531 1.00 26.18 90 ARG A C 1
ATOM 658 O O . ARG A 1 99 ? 7.771 7.234 12.162 1.00 25.25 90 ARG A O 1
ATOM 666 N N . GLU A 1 100 ? 9.495 5.886 11.702 1.00 26.60 91 GLU A N 1
ATOM 667 C CA . GLU A 1 100 ? 9.120 4.912 12.726 1.00 30.04 91 GLU A CA 1
ATOM 668 C C . GLU A 1 100 ? 9.116 5.519 14.137 1.00 26.96 91 GLU A C 1
ATOM 669 O O . GLU A 1 100 ? 8.218 5.261 14.940 1.00 29.72 91 GLU A O 1
ATOM 675 N N . THR A 1 101 ? 10.123 6.329 14.442 1.00 26.04 92 THR A N 1
ATOM 676 C CA . THR A 1 101 ? 10.202 6.978 15.744 1.00 27.67 92 THR A CA 1
ATOM 677 C C . THR A 1 101 ? 9.027 7.922 15.960 1.00 29.39 92 THR A C 1
ATOM 678 O O . THR A 1 101 ? 8.423 7.939 17.030 1.00 28.75 92 THR A O 1
ATOM 682 N N . LEU A 1 102 ? 8.704 8.707 14.936 1.00 25.24 93 LEU A N 1
ATOM 683 C CA . LEU A 1 102 ? 7.590 9.645 15.018 1.00 25.97 93 LEU A CA 1
ATOM 684 C C . LEU A 1 102 ? 6.243 8.926 15.102 1.00 26.16 93 LEU A C 1
ATOM 685 O O . LEU A 1 102 ? 5.368 9.329 15.862 1.00 27.90 93 LEU A O 1
ATOM 690 N N . ASP A 1 103 ? 6.082 7.867 14.317 1.00 28.83 94 ASP A N 1
ATOM 691 C CA . ASP A 1 103 ? 4.828 7.118 14.304 1.00 29.66 94 ASP A CA 1
ATOM 692 C C . ASP A 1 103 ? 4.577 6.468 15.656 1.00 31.05 94 ASP A C 1
ATOM 693 O O . ASP A 1 103 ? 3.442 6.404 16.119 1.00 31.90 94 ASP A O 1
ATOM 698 N N . GLU A 1 104 ? 5.646 6.006 16.291 1.00 32.10 95 GLU A N 1
ATOM 699 C CA . GLU A 1 104 ? 5.548 5.390 17.609 1.00 35.49 95 GLU A CA 1
ATOM 700 C C . GLU A 1 104 ? 5.061 6.403 18.642 1.00 36.83 95 GLU A C 1
ATOM 701 O O . GLU A 1 104 ? 4.367 6.043 19.595 1.00 33.93 95 GLU A O 1
ATOM 703 N N . LEU A 1 105 ? 5.416 7.672 18.437 1.00 33.00 96 LEU A N 1
ATOM 704 C CA . LEU A 1 105 ? 4.998 8.755 19.326 1.00 30.75 96 LEU A CA 1
ATOM 705 C C . LEU A 1 105 ? 3.632 9.326 18.957 1.00 27.65 96 LEU A C 1
ATOM 706 O O . LEU A 1 105 ? 3.114 10.185 19.658 1.00 30.86 96 LEU A O 1
ATOM 711 N N . GLY A 1 106 ? 3.065 8.868 17.849 1.00 28.13 97 GLY A N 1
ATOM 712 C CA . GLY A 1 106 ? 1.815 9.415 17.352 1.00 30.00 97 GLY A CA 1
ATOM 713 C C . GLY A 1 106 ? 1.921 10.870 16.913 1.00 29.72 97 GLY A C 1
ATOM 714 O O . GLY A 1 106 ? 0.939 11.611 16.944 1.00 30.04 97 GLY A O 1
ATOM 715 N N . ALA A 1 107 ? 3.121 11.280 16.510 1.00 28.97 98 ALA A N 1
ATOM 716 C CA . ALA A 1 107 ? 3.371 12.663 16.086 1.00 26.97 98 ALA A CA 1
ATOM 717 C C . ALA A 1 107 ? 2.488 13.096 14.912 1.00 24.97 98 ALA A C 1
ATOM 718 O O . ALA A 1 107 ? 2.341 12.366 13.927 1.00 26.00 98 ALA A O 1
ATOM 720 N N . THR A 1 108 ? 1.909 14.291 15.023 1.00 23.83 99 THR A N 1
ATOM 721 C CA . THR A 1 108 ? 1.142 14.903 13.933 1.00 23.97 99 THR A CA 1
ATOM 722 C C . THR A 1 108 ? 1.687 16.289 13.575 1.00 23.46 99 THR A C 1
ATOM 723 O O . THR A 1 108 ? 1.395 16.830 12.511 1.00 22.97 99 THR A O 1
ATOM 727 N N . HIS A 1 109 ? 2.452 16.860 14.494 1.00 21.73 100 HIS A N 1
ATOM 728 C CA . HIS A 1 109 ? 2.908 18.243 14.393 1.00 22.55 100 HIS A CA 1
ATOM 729 C C . HIS A 1 109 ? 4.358 18.312 14.852 1.00 23.39 100 HIS A C 1
ATOM 730 O O . HIS A 1 109 ? 4.665 17.976 15.996 1.00 21.38 100 HIS A O 1
ATOM 737 N N . LEU A 1 110 ? 5.255 18.723 13.957 1.00 19.87 101 LEU A N 1
ATOM 738 C CA . LEU A 1 110 ? 6.657 18.816 14.315 1.00 19.68 101 LEU A CA 1
ATOM 739 C C . LEU A 1 110 ? 7.075 20.259 14.503 1.00 19.81 101 LEU A C 1
ATOM 740 O O . LEU A 1 110 ? 6.801 21.100 13.647 1.00 16.84 101 LEU A O 1
ATOM 745 N N . VAL A 1 111 ? 7.747 20.524 15.620 1.00 17.49 102 VAL A N 1
ATOM 746 C CA . VAL A 1 111 ? 8.309 21.831 15.916 1.00 16.14 102 VAL A CA 1
ATOM 747 C C . VAL A 1 111 ? 9.814 21.745 15.681 1.00 16.98 102 VAL A C 1
ATOM 748 O O . VAL A 1 111 ? 10.504 21.025 16.392 1.00 16.72 102 VAL A O 1
ATOM 752 N N . ILE A 1 112 ? 10.315 22.456 14.671 1.00 15.01 103 ILE A N 1
ATOM 753 C CA . ILE A 1 112 ? 11.681 22.224 14.197 1.00 15.07 103 ILE A CA 1
ATOM 754 C C . ILE A 1 112 ? 12.673 23.329 14.576 1.00 16.01 103 ILE A C 1
ATOM 755 O O . ILE A 1 112 ? 12.442 24.525 14.343 1.00 15.78 103 ILE A O 1
ATOM 760 N N . THR A 1 113 ? 13.774 22.893 15.185 1.00 14.90 104 THR A N 1
ATOM 761 C CA . THR A 1 113 ? 14.930 23.725 15.502 1.00 13.59 104 THR A CA 1
ATOM 762 C C . THR A 1 113 ? 16.158 22.995 14.972 1.00 13.09 104 THR A C 1
ATOM 763 O O . THR A 1 113 ? 16.160 21.772 14.932 1.00 15.08 104 THR A O 1
ATOM 767 N N . GLY A 1 114 ? 17.190 23.718 14.552 1.00 14.24 105 GLY A N 1
ATOM 768 C CA . GLY A 1 114 ? 18.410 23.033 14.148 1.00 14.62 105 GLY A CA 1
ATOM 769 C C . GLY A 1 114 ? 19.340 23.740 13.187 1.00 15.22 105 GLY A C 1
ATOM 770 O O . GLY A 1 114 ? 19.269 24.947 12.997 1.00 12.70 105 GLY A O 1
ATOM 771 N N . ALA A 1 115 ? 20.253 22.964 12.610 1.00 13.91 106 ALA A N 1
ATOM 772 C CA . ALA A 1 115 ? 21.186 23.452 11.589 1.00 13.23 106 ALA A CA 1
ATOM 773 C C . ALA A 1 115 ? 21.362 22.354 10.542 1.00 12.23 106 ALA A C 1
ATOM 774 O O . ALA A 1 115 ? 21.034 21.192 10.813 1.00 13.40 106 ALA A O 1
ATOM 776 N N . GLN A 1 116 ? 21.815 22.702 9.339 1.00 12.84 107 GLN A N 1
ATOM 777 C CA . GLN A 1 116 ? 21.936 24.095 8.909 1.00 12.50 107 GLN A CA 1
ATOM 778 C C . GLN A 1 116 ? 20.659 24.493 8.178 1.00 12.06 107 GLN A C 1
ATOM 779 O O . GLN A 1 116 ? 20.033 23.652 7.545 1.00 13.22 107 GLN A O 1
ATOM 785 N N . SER A 1 117 ? 20.297 25.775 8.247 1.00 10.77 108 SER A N 1
ATOM 786 C CA . SER A 1 117 ? 19.043 26.259 7.683 1.00 11.01 108 SER A CA 1
ATOM 787 C C . SER A 1 117 ? 18.821 25.804 6.257 1.00 11.36 108 SER A C 1
ATOM 788 O O . SER A 1 117 ? 17.702 25.433 5.890 1.00 12.77 108 SER A O 1
ATOM 791 N N . ASP A 1 118 ? 19.880 25.860 5.447 1.00 11.85 109 ASP A N 1
ATOM 792 C CA . ASP A 1 118 ? 19.715 25.628 4.020 1.00 11.71 109 ASP A CA 1
ATOM 793 C C . ASP A 1 118 ? 20.001 24.201 3.592 1.00 12.20 109 ASP A C 1
ATOM 794 O O . ASP A 1 118 ? 19.874 23.884 2.415 1.00 12.86 109 ASP A O 1
ATOM 799 N N . PHE A 1 119 ? 20.360 23.329 4.526 1.00 11.59 110 PHE A N 1
ATOM 800 C CA . PHE A 1 119 ? 20.656 21.960 4.121 1.00 13.38 110 PHE A CA 1
ATOM 801 C C . PHE A 1 119 ? 19.771 20.956 4.848 1.00 12.14 110 PHE A C 1
ATOM 802 O O . PHE A 1 119 ? 18.700 20.623 4.337 1.00 12.96 110 PHE A O 1
ATOM 810 N N . ALA A 1 120 ? 20.184 20.474 6.024 1.00 12.93 111 ALA A N 1
ATOM 811 C CA . ALA A 1 120 ? 19.362 19.492 6.759 1.00 13.71 111 ALA A CA 1
ATOM 812 C C . ALA A 1 120 ? 18.003 20.054 7.177 1.00 15.01 111 ALA A C 1
ATOM 813 O O . ALA A 1 120 ? 16.983 19.354 7.126 1.00 14.09 111 ALA A O 1
ATOM 815 N N . VAL A 1 121 ? 17.988 21.305 7.614 1.00 12.22 112 VAL A N 1
ATOM 816 C CA . VAL A 1 121 ? 16.729 21.887 8.093 1.00 11.32 112 VAL A CA 1
ATOM 817 C C . VAL A 1 121 ? 15.780 22.094 6.921 1.00 12.07 112 VAL A C 1
ATOM 818 O O . VAL A 1 121 ? 14.638 21.637 6.938 1.00 10.78 112 VAL A O 1
ATOM 822 N N . ARG A 1 122 ? 16.271 22.773 5.891 1.00 11.62 113 ARG A N 1
ATOM 823 C CA . ARG A 1 122 ? 15.521 22.960 4.658 1.00 12.54 113 ARG A CA 1
ATOM 824 C C . ARG A 1 122 ? 14.959 21.644 4.115 1.00 14.08 113 ARG A C 1
ATOM 825 O O . ARG A 1 122 ? 13.775 21.533 3.798 1.00 13.44 113 ARG A O 1
ATOM 833 N N . THR A 1 123 ? 15.817 20.634 3.997 1.00 11.91 114 THR A N 1
ATOM 834 C CA . THR A 1 123 ? 15.399 19.415 3.317 1.00 12.15 114 THR A CA 1
ATOM 835 C C . THR A 1 123 ? 14.438 18.598 4.178 1.00 14.35 114 THR A C 1
ATOM 836 O O . THR A 1 123 ? 13.451 18.043 3.677 1.00 13.41 114 THR A O 1
ATOM 840 N N . THR A 1 124 ? 14.700 18.561 5.479 1.00 13.53 115 THR A N 1
ATOM 841 C CA . THR A 1 124 ? 13.849 17.819 6.404 1.00 11.87 115 THR A CA 1
ATOM 842 C C . THR A 1 124 ? 12.484 18.490 6.604 1.00 13.16 115 THR A C 1
ATOM 843 O O . THR A 1 124 ? 11.459 17.812 6.632 1.00 14.49 115 THR A O 1
ATOM 847 N N . MET A 1 125 ? 12.463 19.814 6.744 1.00 12.97 116 MET A N 1
ATOM 848 C CA . MET A 1 125 ? 11.184 20.470 7.003 1.00 15.35 116 MET A CA 1
ATOM 849 C C . MET A 1 125 ? 10.294 20.347 5.779 1.00 14.81 116 MET A C 1
ATOM 850 O O . MET A 1 125 ? 9.080 20.149 5.905 1.00 12.30 116 MET A O 1
ATOM 855 N N . GLN A 1 126 ? 10.877 20.417 4.584 1.00 13.09 117 GLN A N 1
ATOM 856 C CA . GLN A 1 126 ? 10.051 20.258 3.397 1.00 13.61 117 GLN A CA 1
ATOM 857 C C . GLN A 1 126 ? 9.599 18.815 3.213 1.00 14.93 117 GLN A C 1
ATOM 858 O O . GLN A 1 126 ? 8.473 18.574 2.788 1.00 16.45 117 GLN A O 1
ATOM 864 N N . ARG A 1 127 ? 10.458 17.857 3.549 1.00 13.71 118 ARG A N 1
ATOM 865 C CA . ARG A 1 127 ? 10.047 16.461 3.483 1.00 14.42 118 ARG A CA 1
ATOM 866 C C . ARG A 1 127 ? 8.899 16.217 4.457 1.00 16.16 118 ARG A C 1
ATOM 867 O O . ARG A 1 127 ? 7.922 15.556 4.102 1.00 15.27 118 ARG A O 1
ATOM 875 N N . ALA A 1 128 ? 9.005 16.764 5.669 1.00 16.00 119 ALA A N 1
ATOM 876 C CA . ALA A 1 128 ? 7.952 16.585 6.675 1.00 15.45 119 ALA A CA 1
ATOM 877 C C . ALA A 1 128 ? 6.637 17.129 6.135 1.00 18.32 119 ALA A C 1
ATOM 878 O O . ALA A 1 128 ? 5.590 16.504 6.288 1.00 17.21 119 ALA A O 1
ATOM 880 N N . ALA A 1 129 ? 6.695 18.288 5.480 1.00 15.59 120 ALA A N 1
ATOM 881 C CA . ALA A 1 129 ? 5.481 18.873 4.912 1.00 17.45 120 ALA A CA 1
ATOM 882 C C . ALA A 1 129 ? 4.894 17.945 3.843 1.00 18.77 120 ALA A C 1
ATOM 883 O O . ALA A 1 129 ? 3.679 17.712 3.805 1.00 20.02 120 ALA A O 1
ATOM 885 N N . ALA A 1 130 ? 5.761 17.405 2.989 1.00 15.12 121 ALA A N 1
ATOM 886 C CA . ALA A 1 130 ? 5.323 16.505 1.927 1.00 15.47 121 ALA A CA 1
ATOM 887 C C . ALA A 1 130 ? 4.654 15.252 2.494 1.00 17.84 121 ALA A C 1
ATOM 888 O O . ALA A 1 130 ? 3.661 14.773 1.941 1.00 21.54 121 ALA A O 1
ATOM 890 N N . GLU A 1 131 ? 5.193 14.749 3.601 1.00 18.10 122 GLU A N 1
ATOM 891 C CA . GLU A 1 131 ? 4.665 13.544 4.257 1.00 21.99 122 GLU A CA 1
ATOM 892 C C . GLU A 1 131 ? 3.302 13.774 4.898 1.00 23.00 122 GLU A C 1
ATOM 893 O O . GLU A 1 131 ? 2.605 12.818 5.227 1.00 25.20 122 GLU A O 1
ATOM 899 N N . GLY A 1 132 ? 2.936 15.035 5.102 1.00 21.16 123 GLY A N 1
ATOM 900 C CA . GLY A 1 132 ? 1.618 15.360 5.613 1.00 23.18 123 GLY A CA 1
ATOM 901 C C . GLY A 1 132 ? 1.573 15.931 7.012 1.00 23.20 123 GLY A C 1
ATOM 902 O O . GLY A 1 132 ? 0.487 16.168 7.542 1.00 24.77 123 GLY A O 1
ATOM 903 N N . TYR A 1 133 ? 2.735 16.160 7.621 1.00 18.97 124 TYR A N 1
ATOM 904 C CA . TYR A 1 133 ? 2.783 16.751 8.957 1.00 20.33 124 TYR A CA 1
ATOM 905 C C . TYR A 1 133 ? 2.356 18.210 8.977 1.00 21.31 124 TYR A C 1
ATOM 906 O O . TYR A 1 133 ? 2.549 18.936 8.003 1.00 21.82 124 TYR A O 1
ATOM 915 N N . ASP A 1 134 ? 1.775 18.633 10.095 1.00 20.92 125 ASP A N 1
ATOM 916 C CA . ASP A 1 134 ? 1.774 20.042 10.441 1.00 20.85 125 ASP A CA 1
ATOM 917 C C . ASP A 1 134 ? 3.200 20.346 10.872 1.00 19.56 125 ASP A C 1
ATOM 918 O O . ASP A 1 134 ? 3.815 19.542 11.569 1.00 19.29 125 ASP A O 1
ATOM 923 N N . VAL A 1 135 ? 3.744 21.478 10.447 1.00 18.53 126 VAL A N 1
ATOM 924 C CA . VAL A 1 135 ? 5.112 21.815 10.832 1.00 17.56 126 VAL A CA 1
ATOM 925 C C . VAL A 1 135 ? 5.200 23.256 11.310 1.00 16.23 126 VAL A C 1
ATOM 926 O O . VAL A 1 135 ? 4.655 24.165 10.673 1.00 18.46 126 VAL A O 1
ATOM 930 N N . THR A 1 136 ? 5.879 23.459 12.433 1.00 15.92 127 THR A N 1
ATOM 931 C CA . THR A 1 136 ? 6.224 24.795 12.896 1.00 17.82 127 THR A CA 1
ATOM 932 C C . THR A 1 136 ? 7.737 24.965 12.886 1.00 17.49 127 THR A C 1
ATOM 933 O O . THR A 1 136 ? 8.461 24.197 13.519 1.00 18.03 127 THR A O 1
ATOM 937 N N . LEU A 1 137 ? 8.216 25.963 12.152 1.00 14.82 128 LEU A N 1
ATOM 938 C CA . LEU A 1 137 ? 9.644 26.271 12.147 1.00 14.83 128 LEU A CA 1
ATOM 939 C C . LEU A 1 137 ? 9.895 27.324 13.214 1.00 14.55 128 LEU A C 1
ATOM 940 O O . LEU A 1 137 ? 9.194 28.338 13.258 1.00 16.20 128 LEU A O 1
ATOM 945 N N . VAL A 1 138 ? 10.883 27.087 14.070 1.00 14.83 129 VAL A N 1
ATOM 946 C CA . VAL A 1 138 ? 11.228 28.043 15.111 1.00 15.30 129 VAL A CA 1
ATOM 947 C C . VAL A 1 138 ? 12.202 29.0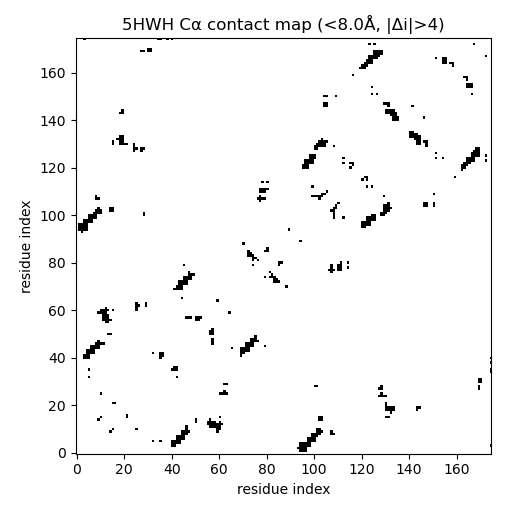91 14.558 1.00 15.81 129 VAL A C 1
ATOM 948 O O . VAL A 1 138 ? 13.389 28.827 14.369 1.00 14.31 129 VAL A O 1
ATOM 952 N N . SER A 1 139 ? 11.680 30.292 14.323 1.00 14.01 130 SER A N 1
ATOM 953 C CA . SER A 1 139 ? 12.335 31.290 13.488 1.00 14.57 130 SER A CA 1
ATOM 954 C C . SER A 1 139 ? 13.671 31.758 14.020 1.00 14.25 130 SER A C 1
ATOM 955 O O . SER A 1 139 ? 14.562 32.124 13.247 1.00 15.46 130 SER A O 1
ATOM 958 N N . ASP A 1 140 ? 13.806 31.763 15.342 1.00 14.56 131 ASP A N 1
ATOM 959 C CA . ASP A 1 140 ? 15.010 32.267 15.973 1.00 13.94 131 ASP A CA 1
ATOM 960 C C . ASP A 1 140 ? 15.849 31.121 16.539 1.00 16.00 131 ASP A C 1
ATOM 961 O O . ASP A 1 140 ? 16.722 31.330 17.382 1.00 16.93 131 ASP A O 1
ATOM 966 N N . ALA A 1 141 ? 15.605 29.910 16.043 1.00 14.95 132 ALA A N 1
ATOM 967 C CA . ALA A 1 141 ? 16.360 28.755 16.521 1.00 14.16 132 ALA A CA 1
ATOM 968 C C . ALA A 1 141 ? 16.853 27.857 15.381 1.00 13.45 132 ALA A C 1
ATOM 969 O O . ALA A 1 141 ? 16.836 26.639 15.507 1.00 14.50 132 ALA A O 1
ATOM 971 N N . HIS A 1 142 ? 17.269 28.460 14.267 1.00 12.97 133 HIS A N 1
ATOM 972 C CA . HIS A 1 142 ? 18.013 27.721 13.243 1.00 13.13 133 HIS A CA 1
ATOM 973 C C . HIS A 1 142 ? 19.075 28.627 12.627 1.00 13.25 133 HIS A C 1
ATOM 974 O O . HIS A 1 142 ? 18.954 29.854 12.661 1.00 13.52 133 HIS A O 1
ATOM 981 N N . THR A 1 143 ? 20.134 28.039 12.075 1.00 13.25 134 THR A N 1
ATOM 982 C CA . THR A 1 143 ? 21.200 28.866 11.551 1.00 12.62 134 THR A CA 1
ATOM 983 C C . THR A 1 143 ? 22.032 28.131 10.500 1.00 11.06 134 THR A C 1
ATOM 984 O O . THR A 1 143 ? 21.879 26.925 10.321 1.00 13.41 134 THR A O 1
ATOM 988 N N . THR A 1 144 ? 22.875 28.888 9.806 1.00 12.81 135 THR A N 1
ATOM 989 C CA . THR A 1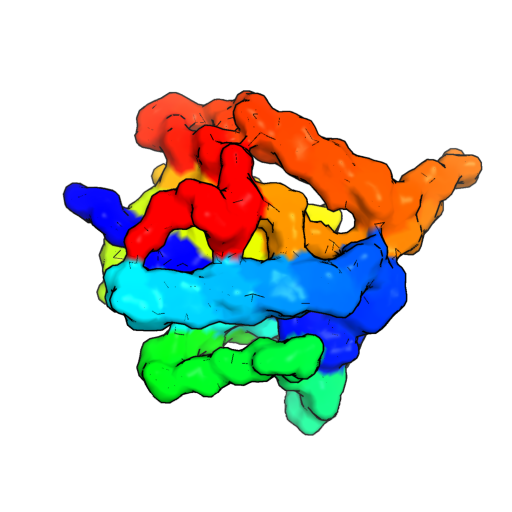 144 ? 23.823 28.341 8.835 1.00 13.64 135 THR A CA 1
ATOM 990 C C . THR A 1 144 ? 24.976 29.326 8.648 1.00 15.10 135 THR A C 1
ATOM 991 O O . THR A 1 144 ? 25.035 30.355 9.322 1.00 15.79 135 THR A O 1
ATOM 995 N N . VAL A 1 145 ? 25.895 29.009 7.739 1.00 14.84 136 VAL A N 1
ATOM 996 C CA . VAL A 1 145 ? 27.079 29.839 7.502 1.00 15.06 136 VAL A CA 1
ATOM 997 C C . VAL A 1 145 ? 26.977 30.696 6.234 1.00 15.94 136 VAL A C 1
ATOM 998 O O . VAL A 1 145 ? 26.177 30.409 5.330 1.00 16.97 136 VAL A O 1
ATOM 1002 N N . ASP A 1 146 ? 27.789 31.752 6.171 1.00 14.33 137 ASP A N 1
ATOM 1003 C CA . ASP A 1 146 ? 27.944 32.525 4.948 1.00 14.82 137 ASP A CA 1
ATOM 1004 C C . ASP A 1 146 ? 28.395 31.616 3.817 1.00 18.47 137 ASP A C 1
ATOM 1005 O O . ASP A 1 146 ? 29.145 30.668 4.036 1.00 17.40 137 ASP A O 1
ATOM 1010 N N . THR A 1 147 ? 27.954 31.917 2.607 1.00 14.30 138 THR A N 1
ATOM 1011 C CA . THR A 1 147 ? 28.413 31.159 1.462 1.00 17.88 138 THR A CA 1
ATOM 1012 C C . THR A 1 147 ? 28.429 32.053 0.227 1.00 15.94 138 THR A C 1
ATOM 1013 O O . THR A 1 147 ? 28.168 33.249 0.311 1.00 16.43 138 THR A O 1
ATOM 1017 N N . GLU A 1 148 ? 28.793 31.475 -0.907 1.00 15.85 139 GLU A N 1
ATOM 1018 C CA . GLU A 1 148 ? 28.821 32.210 -2.163 1.00 17.57 139 GLU A CA 1
ATOM 1019 C C . GLU A 1 148 ? 28.719 31.209 -3.300 1.00 15.82 139 GLU A C 1
ATOM 1020 O O . GLU A 1 148 ? 29.107 30.034 -3.162 1.00 17.15 139 GLU A O 1
ATOM 1026 N N . TRP A 1 149 ? 28.168 31.666 -4.415 1.00 15.59 140 TRP A N 1
ATOM 1027 C CA . TRP A 1 149 ? 28.004 30.821 -5.587 1.00 14.95 140 TRP A CA 1
ATOM 1028 C C . TRP A 1 149 ? 27.738 31.733 -6.766 1.00 17.89 140 TRP A C 1
ATOM 1029 O O . TRP A 1 149 ? 27.092 32.776 -6.606 1.00 18.40 140 TRP A O 1
ATOM 1040 N N . GLU A 1 150 ? 28.239 31.352 -7.941 1.00 18.33 141 GLU A N 1
ATOM 1041 C CA . GLU A 1 150 ? 28.011 32.125 -9.164 1.00 18.76 141 GLU A CA 1
ATOM 1042 C C . GLU A 1 150 ? 28.464 33.556 -9.044 1.00 22.01 141 GLU A C 1
ATOM 1043 O O . GLU A 1 150 ? 27.927 34.437 -9.715 1.00 26.39 141 GLU A O 1
ATOM 1049 N N . GLY A 1 151 ? 29.431 33.794 -8.169 1.00 19.80 142 GLY A N 1
ATOM 1050 C CA . GLY A 1 151 ? 29.988 35.119 -8.014 1.00 19.29 142 GLY A CA 1
ATOM 1051 C C . GLY A 1 151 ? 29.193 36.047 -7.120 1.00 21.81 142 GLY A C 1
ATOM 1052 O O . GLY A 1 151 ? 29.489 37.234 -7.054 1.00 22.19 142 GLY A O 1
ATOM 1053 N N . VAL A 1 152 ? 28.170 35.546 -6.433 1.00 19.02 143 VAL A N 1
ATOM 1054 C CA . VAL A 1 152 ? 27.529 36.421 -5.455 1.00 19.39 143 VAL A CA 1
ATOM 1055 C C . VAL A 1 152 ? 27.557 35.780 -4.087 1.00 18.72 143 VAL A C 1
ATOM 1056 O O . VAL A 1 152 ? 27.450 34.561 -3.945 1.00 19.45 143 VAL A O 1
ATOM 1060 N N . ARG A 1 153 ? 27.725 36.622 -3.083 1.00 20.32 144 ARG A N 1
ATOM 1061 C CA . ARG A 1 153 ? 27.757 36.177 -1.706 1.00 18.02 144 ARG A CA 1
ATOM 1062 C C . ARG A 1 153 ? 26.345 36.168 -1.154 1.00 18.33 144 ARG A C 1
ATOM 1063 O O . ARG A 1 153 ? 25.517 37.007 -1.520 1.00 16.82 144 ARG A O 1
ATOM 1071 N N . ILE A 1 154 ? 26.073 35.211 -0.284 1.00 16.19 145 ILE A N 1
ATOM 1072 C CA . ILE A 1 154 ? 24.834 35.221 0.473 1.00 16.37 145 ILE A CA 1
ATOM 1073 C C . ILE A 1 154 ? 25.197 34.867 1.911 1.00 15.47 145 ILE A C 1
ATOM 1074 O O . ILE A 1 154 ? 25.776 33.813 2.183 1.00 16.76 145 ILE A O 1
ATOM 1079 N N . SER A 1 155 ? 24.882 35.760 2.841 1.00 15.57 146 SER A N 1
ATOM 1080 C CA . SER A 1 155 ? 25.285 35.535 4.220 1.00 16.76 146 SER A CA 1
ATOM 1081 C C . SER A 1 155 ? 24.396 34.514 4.906 1.00 14.54 146 SER A C 1
ATOM 1082 O O . SER A 1 155 ? 23.261 34.278 4.483 1.00 13.39 146 SER A O 1
ATOM 1085 N N . GLY A 1 156 ? 24.914 33.943 5.993 1.00 12.77 147 GLY A N 1
ATOM 1086 C CA . GLY A 1 156 ? 24.113 33.094 6.855 1.00 14.45 147 GLY A CA 1
ATOM 1087 C C . GLY A 1 156 ? 22.870 33.826 7.325 1.00 13.84 147 GLY A C 1
ATOM 1088 O O . GLY A 1 156 ? 21.788 33.259 7.352 1.00 12.02 147 GLY A O 1
ATOM 1089 N N . GLU A 1 157 ? 23.033 35.096 7.705 1.00 16.42 148 GLU A N 1
ATOM 1090 C CA . GLU A 1 157 ? 21.905 35.899 8.158 1.00 15.36 148 GLU A CA 1
ATOM 1091 C C . GLU A 1 157 ? 20.834 36.018 7.062 1.00 14.52 148 GLU A C 1
ATOM 1092 O O . GLU A 1 157 ? 19.641 35.877 7.325 1.00 13.00 148 GLU A O 1
ATOM 1098 N N . GLN A 1 158 ? 21.260 36.268 5.831 1.00 12.73 149 GLN A N 1
ATOM 1099 C CA . GLN A 1 158 ? 20.320 36.325 4.703 1.00 13.44 149 GLN A CA 1
ATOM 1100 C C . GLN A 1 158 ? 19.595 34.991 4.487 1.00 13.51 149 GLN A C 1
ATOM 1101 O O . GLN A 1 158 ? 18.410 34.957 4.138 1.00 12.54 149 GLN A O 1
ATOM 1107 N N . ILE A 1 159 ? 20.308 33.888 4.670 1.00 12.10 150 ILE A N 1
ATOM 1108 C CA . ILE A 1 159 ? 19.715 32.575 4.412 1.00 11.26 150 ILE A CA 1
ATOM 1109 C C . ILE A 1 159 ? 18.693 32.258 5.496 1.00 13.82 150 ILE A C 1
ATOM 1110 O O . ILE A 1 159 ? 17.625 31.722 5.202 1.00 12.29 150 ILE A O 1
ATOM 1115 N N . VAL A 1 160 ? 19.017 32.611 6.741 1.00 12.08 151 VAL A N 1
ATOM 1116 C CA . VAL A 1 160 ? 18.072 32.427 7.843 1.00 12.06 151 VAL A CA 1
ATOM 1117 C C . VAL A 1 160 ? 16.809 33.249 7.576 1.00 12.04 151 VAL A C 1
ATOM 1118 O O . VAL A 1 160 ? 15.692 32.737 7.676 1.00 12.84 151 VAL A O 1
ATOM 1122 N N . ALA A 1 161 ? 16.992 34.517 7.220 1.00 11.73 152 ALA A N 1
ATOM 1123 C CA . ALA A 1 161 ? 15.848 35.401 6.955 1.00 12.71 152 ALA A CA 1
ATOM 1124 C C . ALA A 1 161 ? 14.980 34.870 5.817 1.00 12.91 152 ALA A C 1
ATOM 1125 O O . ALA A 1 161 ? 13.759 34.807 5.931 1.00 12.95 152 ALA A O 1
ATOM 1127 N N . HIS A 1 162 ? 15.619 34.480 4.713 1.00 10.54 153 HIS A N 1
ATOM 1128 C CA . HIS A 1 162 ? 14.887 34.019 3.547 1.00 11.78 153 HIS A CA 1
ATOM 1129 C C . HIS A 1 162 ? 14.143 32.726 3.861 1.00 12.12 153 HIS A C 1
ATOM 1130 O O . HIS A 1 162 ? 13.041 32.495 3.357 1.00 12.65 153 HIS A O 1
ATOM 1137 N N . THR A 1 163 ? 14.743 31.893 4.715 1.00 11.87 154 THR A N 1
ATOM 1138 C CA . THR A 1 163 ? 14.117 30.639 5.142 1.00 12.31 154 THR A CA 1
ATOM 1139 C C . THR A 1 163 ? 12.833 30.903 5.923 1.00 11.92 154 THR A C 1
ATOM 1140 O O . THR A 1 163 ? 11.784 30.279 5.676 1.00 12.61 154 THR A O 1
ATOM 1144 N N . ASN A 1 164 ? 12.909 31.845 6.854 1.00 11.52 155 ASN A N 1
ATOM 1145 C CA . ASN A 1 164 ? 11.727 32.205 7.627 1.00 13.25 155 ASN A CA 1
ATOM 1146 C C . ASN A 1 164 ? 10.655 32.793 6.704 1.00 12.59 155 ASN A C 1
ATOM 1147 O O . ASN A 1 164 ? 9.471 32.477 6.847 1.00 14.11 155 ASN A O 1
ATOM 1152 N N . MET A 1 165 ? 11.066 33.634 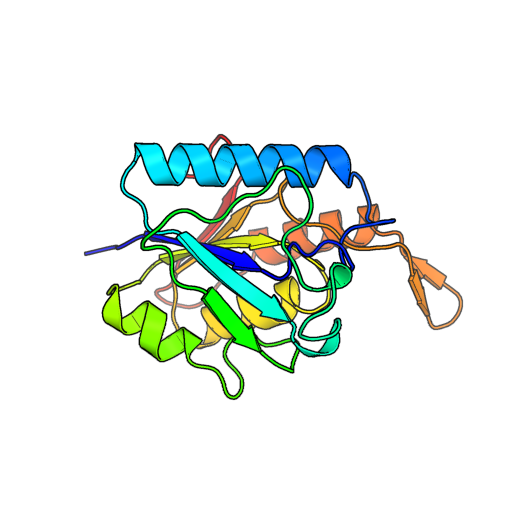5.755 1.00 12.09 156 MET A N 1
ATOM 1153 C CA . MET A 1 165 ? 10.127 34.198 4.780 1.00 12.31 156 MET A CA 1
ATOM 1154 C C . MET A 1 165 ? 9.434 33.077 4.004 1.00 13.55 156 MET A C 1
ATOM 1155 O O . MET A 1 165 ? 8.207 33.042 3.899 1.00 14.38 156 MET A O 1
ATOM 1160 N N . TYR A 1 166 ? 10.228 32.153 3.472 1.00 10.77 157 TYR A N 1
ATOM 1161 C CA . TYR A 1 166 ? 9.674 31.012 2.740 1.00 11.04 157 TYR A CA 1
ATOM 1162 C C . TYR A 1 166 ? 8.647 30.256 3.584 1.00 13.82 157 TYR A C 1
ATOM 1163 O O . TYR A 1 166 ? 7.539 29.947 3.133 1.00 12.08 157 TYR A O 1
ATOM 1172 N N . PHE A 1 167 ? 9.014 29.955 4.821 1.00 12.36 158 PHE A N 1
ATOM 1173 C CA . PHE A 1 167 ? 8.179 29.073 5.611 1.00 12.93 158 PHE A CA 1
ATOM 1174 C C . PHE A 1 167 ? 6.872 29.763 5.997 1.00 14.72 158 PHE A C 1
ATOM 1175 O O . PHE A 1 167 ? 5.829 29.118 6.086 1.00 14.67 158 PHE A O 1
ATOM 1183 N N . SER A 1 168 ? 6.940 31.072 6.213 1.00 15.38 159 SER A N 1
ATOM 1184 C CA . SER A 1 168 ? 5.760 31.845 6.630 1.00 17.70 159 SER A CA 1
ATOM 1185 C C . SER A 1 168 ? 4.603 31.730 5.638 1.00 21.57 159 SER A C 1
ATOM 1186 O O . SER A 1 168 ? 3.437 31.882 6.016 1.00 22.22 159 SER A O 1
ATOM 1189 N N . GLY A 1 169 ? 4.919 31.462 4.374 1.00 17.53 160 GLY A N 1
ATOM 1190 C CA . GLY A 1 169 ? 3.890 31.349 3.353 1.00 17.27 160 GLY A CA 1
ATOM 1191 C C . GLY A 1 169 ? 3.633 29.952 2.823 1.00 19.06 160 GLY A C 1
ATOM 1192 O O . GLY A 1 169 ? 2.801 29.780 1.933 1.00 19.00 160 GLY A O 1
ATOM 1193 N N . LEU A 1 170 ? 4.327 28.949 3.362 1.00 15.18 161 LEU A N 1
ATOM 1194 C CA . LEU A 1 170 ? 4.143 27.572 2.901 1.00 14.78 161 LEU A CA 1
ATOM 1195 C C . LEU A 1 170 ? 2.738 27.058 3.198 1.00 18.39 161 LEU A C 1
ATOM 1196 O O . LEU A 1 170 ? 2.247 27.196 4.321 1.00 17.51 161 LEU A O 1
ATOM 1201 N N . ARG A 1 171 ? 2.108 26.469 2.186 1.00 15.33 162 ARG A N 1
ATOM 1202 C CA . ARG A 1 171 ? 0.760 25.931 2.312 1.00 18.40 162 ARG A CA 1
ATOM 1203 C C . ARG A 1 171 ? 0.635 24.573 1.635 1.00 17.84 162 ARG A C 1
ATOM 1204 O O . ARG A 1 171 ? 1.163 24.355 0.541 1.00 17.07 162 ARG A O 1
ATOM 1212 N N . TYR A 1 172 ? -0.066 23.664 2.313 1.00 16.27 163 TYR A N 1
ATOM 1213 C CA . TYR A 1 172 ? -0.527 22.408 1.747 1.00 17.57 163 TYR A CA 1
ATOM 1214 C C . TYR A 1 172 ? -1.984 22.250 2.158 1.00 20.15 163 TYR A C 1
ATOM 1215 O O . TYR A 1 172 ? -2.343 22.622 3.267 1.00 16.76 163 TYR A O 1
ATOM 1224 N N . PRO A 1 173 ? -2.812 21.678 1.282 1.00 18.87 164 PRO A N 1
ATOM 1225 C CA . PRO A 1 173 ? -4.213 21.471 1.666 1.00 22.44 164 PRO A CA 1
ATOM 1226 C C . PRO A 1 173 ? -4.364 20.545 2.874 1.00 22.82 164 PRO A C 1
ATOM 1227 O O . PRO A 1 173 ? -3.827 19.440 2.880 1.00 21.47 164 PRO A O 1
ATOM 1231 N N . GLY A 1 174 ? -5.095 20.998 3.889 1.00 25.21 165 GLY A N 1
ATOM 1232 C CA . GLY A 1 174 ? -5.371 20.171 5.045 1.00 24.65 165 GLY A CA 1
ATOM 1233 C C . GLY A 1 174 ? -4.240 20.133 6.048 1.00 24.61 165 GLY A C 1
ATOM 1234 O O . GLY A 1 174 ? -4.298 19.389 7.019 1.00 23.93 165 GLY A O 1
ATOM 1235 N N . GLN A 1 175 ? -3.201 20.931 5.815 1.00 21.03 166 GLN A N 1
ATOM 1236 C CA . GLN A 1 175 ? -2.060 20.963 6.729 1.00 20.05 166 GLN A CA 1
ATOM 1237 C C . GLN A 1 175 ? -1.826 22.379 7.235 1.00 20.25 166 GLN A C 1
ATOM 1238 O O . GLN A 1 175 ? -2.245 23.344 6.603 1.00 20.06 166 GLN A O 1
ATOM 1244 N N . GLU A 1 176 ? -1.162 22.499 8.375 1.00 19.49 167 GLU A N 1
ATOM 1245 C CA . GLU A 1 176 ? -0.922 23.804 8.984 1.00 21.61 167 GLU A CA 1
ATOM 1246 C C . GLU A 1 176 ? 0.563 24.051 9.182 1.00 19.74 167 GLU A C 1
ATOM 1247 O O . GLU A 1 176 ? 1.261 23.217 9.756 1.00 20.07 167 GLU A O 1
ATOM 1253 N N . PHE A 1 177 ? 1.026 25.203 8.705 1.00 19.86 168 PHE A N 1
ATOM 1254 C CA . PHE A 1 177 ? 2.409 25.634 8.877 1.00 17.93 168 PHE A CA 1
ATOM 1255 C C . PHE A 1 177 ? 2.463 26.954 9.604 1.00 22.36 168 PHE A C 1
ATOM 1256 O O . PHE A 1 177 ? 1.760 27.901 9.258 1.00 23.15 168 PHE A O 1
ATOM 1264 N N . VAL A 1 178 ? 3.303 27.001 10.624 1.00 17.27 169 VAL A N 1
ATOM 1265 C CA . VAL A 1 178 ? 3.449 28.181 11.461 1.00 19.48 169 VAL A CA 1
ATOM 1266 C C . VAL A 1 178 ? 4.918 28.553 11.556 1.00 19.32 169 VAL A C 1
ATOM 1267 O O . VAL A 1 178 ? 5.772 27.679 11.670 1.00 18.81 169 VAL A O 1
ATOM 1271 N N . ILE A 1 179 ? 5.208 29.846 11.484 1.00 18.23 170 ILE A N 1
ATOM 1272 C CA . ILE A 1 179 ? 6.531 30.350 11.803 1.00 16.06 170 ILE A CA 1
ATOM 1273 C C . ILE A 1 179 ? 6.408 31.024 13.160 1.00 18.31 170 ILE A C 1
ATOM 1274 O O . ILE A 1 179 ? 5.514 31.840 13.359 1.00 20.65 170 ILE A O 1
ATOM 1279 N N . ALA A 1 180 ? 7.269 30.669 14.111 1.00 17.51 171 ALA A N 1
ATOM 1280 C CA . ALA A 1 180 ? 7.104 31.152 15.483 1.00 19.95 171 ALA A CA 1
ATOM 1281 C C . ALA A 1 180 ? 8.426 31.157 16.233 1.00 19.31 171 ALA A C 1
ATOM 1282 O O . ALA A 1 180 ? 9.313 30.357 15.950 1.00 17.29 171 ALA A O 1
ATOM 1284 N N . THR A 1 181 ? 8.565 32.063 17.190 1.00 17.60 172 THR A N 1
ATOM 1285 C CA . THR A 1 181 ? 9.810 32.179 17.933 1.00 16.29 172 THR A CA 1
ATOM 1286 C C . THR A 1 181 ? 9.848 31.123 19.025 1.00 18.89 172 THR A C 1
ATOM 1287 O O . THR A 1 181 ? 8.820 30.545 19.369 1.00 20.67 172 THR A O 1
ATOM 1291 N N . HIS A 1 182 ? 11.040 30.890 19.570 1.00 16.46 173 HIS A N 1
ATOM 1292 C CA . HIS A 1 182 ? 11.247 29.810 20.528 1.00 19.77 173 HIS A CA 1
ATOM 1293 C C . HIS A 1 182 ? 10.403 29.977 21.785 1.00 23.37 173 HIS A C 1
ATOM 1294 O O . HIS A 1 182 ? 10.039 28.992 22.431 1.00 24.67 173 HIS A O 1
ATOM 1301 N N . ASP A 1 183 ? 10.107 31.218 22.144 1.00 21.60 174 ASP A N 1
ATOM 1302 C CA . ASP A 1 183 ? 9.376 31.440 23.391 1.00 27.22 174 ASP A CA 1
ATOM 1303 C C . ASP A 1 183 ? 7.884 31.678 23.181 1.00 26.29 174 ASP A C 1
ATOM 1304 O O . ASP A 1 183 ? 7.148 31.838 24.153 1.00 28.58 174 ASP A O 1
ATOM 1309 N N . HIS A 1 184 ? 7.424 31.675 21.933 1.00 23.67 175 HIS A N 1
ATOM 1310 C CA . HIS A 1 184 ? 5.994 31.853 21.677 1.00 26.62 175 HIS A CA 1
ATOM 1311 C C . HIS A 1 184 ? 5.333 30.628 21.081 1.00 27.62 175 HIS A C 1
ATOM 1312 O O . HIS A 1 184 ? 4.112 30.494 21.141 1.00 30.29 175 HIS A O 1
ATOM 1319 N N . VAL A 1 185 ? 6.120 29.721 20.510 1.00 22.89 176 VAL A N 1
ATOM 1320 C CA . VAL A 1 185 ? 5.542 28.518 19.933 1.00 20.98 176 VAL A CA 1
ATOM 1321 C C . VAL A 1 185 ? 4.792 27.725 21.008 1.00 27.96 176 VAL A C 1
ATOM 1322 O O . VAL A 1 185 ? 5.268 27.585 22.138 1.00 27.19 176 VAL A O 1
ATOM 1326 N N . ALA A 1 186 ? 3.617 27.223 20.645 1.00 27.26 177 ALA A N 1
ATOM 1327 C CA . ALA A 1 186 ? 2.750 26.525 21.591 1.00 32.31 177 ALA A CA 1
ATOM 1328 C C . ALA A 1 186 ? 3.259 25.117 21.907 1.00 31.38 177 ALA A C 1
ATOM 1329 O O . ALA A 1 186 ? 3.372 24.278 21.018 1.00 34.93 177 ALA A O 1
ATOM 1331 N N . LEU A 1 187 ? 3.550 24.857 23.178 1.00 37.68 178 LEU A N 1
ATOM 1332 C CA . LEU A 1 187 ? 4.023 23.534 23.591 1.00 34.11 178 LEU A CA 1
ATOM 1333 C C . LEU A 1 187 ? 3.122 22.917 24.670 1.00 40.33 178 LEU A C 1
ATOM 1334 O O . LEU A 1 187 ? 3.117 23.361 25.822 1.00 41.89 178 LEU A O 1
#

Secondary structure (DSSP, 8-state):
---EEEEEE--BTTTSTT-TTHHHHHHHHHHHHHHHHHTT--EEEEEEGGGTTTSGGGSBPTT--PPTT--EEEESSSSTTTTSSHHHHHHHTT--EEEEEEE-IIIIIHHHHHHHHHHT-EEEEEEEEEE---EEETTEEE-HHHHHHHHHHHHHT---TT--EEEE-TTTS--

Foldseek 3Di:
DAAEEEEEEAQFQQFQPQWPPRVQLVVLVQVLVVVCVVVVHAYEYEWACVLDPPDNRRHHHPPDDDDPPHHYKYDHALASPPPICVVVVCVVVVHQEYEYAYDDLVTNVVNNQVVCVVVRHAYEYALSNHTHAWDDDPPDTDGRVNSSVVSLVVQCPDDDPPHHYHYHHSVPDDD

Radius of gyration: 14.99 Å; Cα contacts (8 Å, |Δi|>4): 351; chains: 1; bounding box: 40×32×40 Å

Organism: NCBI:txid273678